Protein AF-D5KRL5-F1 (afdb_monomer)

Structure (mmCIF, N/CA/C/O backbone):
data_AF-D5KRL5-F1
#
_entry.id   AF-D5KRL5-F1
#
loop_
_atom_site.group_PDB
_atom_site.id
_atom_site.type_symbol
_atom_site.label_atom_id
_atom_site.label_alt_id
_atom_site.label_comp_id
_atom_site.label_asym_id
_atom_site.label_entity_id
_atom_site.label_seq_id
_atom_site.pdbx_PDB_ins_code
_atom_site.Cartn_x
_atom_site.Cartn_y
_atom_site.Cartn_z
_atom_site.occupancy
_atom_site.B_iso_or_equiv
_atom_site.auth_seq_id
_atom_site.auth_comp_id
_atom_site.auth_asym_id
_atom_site.auth_atom_id
_atom_site.pdbx_PDB_model_num
ATOM 1 N N . ASP A 1 1 ? -2.201 4.645 -34.490 1.00 85.12 1 ASP A N 1
ATOM 2 C CA . ASP A 1 1 ? -1.502 5.862 -34.034 1.00 85.12 1 ASP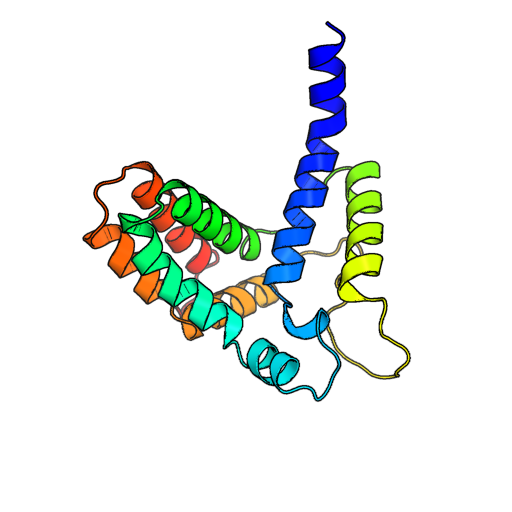 A CA 1
ATOM 3 C C . ASP A 1 1 ? -0.271 5.567 -33.202 1.00 85.12 1 ASP A C 1
ATOM 5 O O . ASP A 1 1 ? -0.235 4.580 -32.475 1.00 85.12 1 ASP A O 1
ATOM 9 N N . ILE A 1 2 ? 0.727 6.450 -33.288 1.00 93.44 2 ILE A N 1
ATOM 10 C CA . ILE A 1 2 ? 1.979 6.373 -32.514 1.00 93.44 2 ILE A CA 1
ATOM 11 C C . ILE A 1 2 ? 1.701 6.413 -31.002 1.00 93.44 2 ILE A C 1
ATOM 13 O O . ILE A 1 2 ? 2.362 5.715 -30.238 1.00 93.44 2 ILE A O 1
ATOM 17 N N . ILE A 1 3 ? 0.695 7.185 -30.577 1.00 94.44 3 ILE A N 1
ATOM 18 C CA . ILE A 1 3 ? 0.317 7.354 -29.166 1.00 94.44 3 ILE A CA 1
ATOM 19 C C . ILE A 1 3 ? -0.094 6.014 -28.542 1.00 94.44 3 ILE A C 1
ATOM 21 O O . ILE A 1 3 ? 0.462 5.628 -27.519 1.00 94.44 3 ILE A O 1
ATOM 25 N N . THR A 1 4 ? -0.988 5.264 -29.191 1.00 93.38 4 THR A N 1
ATOM 26 C CA . THR A 1 4 ? -1.454 3.957 -28.697 1.00 93.38 4 THR A CA 1
ATOM 27 C C . THR A 1 4 ? -0.308 2.950 -28.592 1.00 93.38 4 THR A C 1
ATOM 29 O O . THR A 1 4 ? -0.170 2.268 -27.582 1.00 93.38 4 THR A O 1
ATOM 32 N N . ALA A 1 5 ? 0.579 2.911 -29.592 1.00 92.50 5 ALA A N 1
ATOM 33 C CA . ALA A 1 5 ? 1.736 2.017 -29.575 1.00 92.50 5 ALA A CA 1
ATOM 34 C C . ALA A 1 5 ? 2.735 2.360 -28.452 1.00 92.50 5 ALA A C 1
ATOM 36 O O . ALA A 1 5 ? 3.376 1.470 -27.890 1.00 92.50 5 ALA A O 1
ATOM 37 N N . LEU A 1 6 ? 2.891 3.646 -28.118 1.00 92.88 6 LEU A N 1
ATOM 38 C CA . LEU A 1 6 ? 3.698 4.074 -26.974 1.00 92.88 6 LEU A CA 1
ATOM 39 C C . LEU A 1 6 ? 3.030 3.703 -25.650 1.00 92.88 6 LEU A C 1
ATOM 41 O O . LEU A 1 6 ? 3.707 3.181 -24.767 1.00 92.88 6 LEU A O 1
ATOM 45 N N . GLU A 1 7 ? 1.723 3.921 -25.521 1.00 92.12 7 GLU A N 1
ATOM 46 C CA . GLU A 1 7 ? 0.968 3.590 -24.313 1.00 92.12 7 GLU A CA 1
ATOM 47 C C . GLU A 1 7 ? 1.053 2.092 -23.990 1.00 92.12 7 GLU A C 1
ATOM 49 O O . GLU A 1 7 ? 1.420 1.724 -22.874 1.00 92.12 7 GLU A O 1
ATOM 54 N N . GLU A 1 8 ? 0.831 1.220 -24.976 1.00 89.75 8 GLU A N 1
ATOM 55 C CA . GLU A 1 8 ? 0.940 -0.235 -24.805 1.00 89.75 8 GLU A CA 1
ATOM 56 C C . GLU A 1 8 ? 2.349 -0.675 -24.389 1.00 89.75 8 GLU A C 1
ATOM 58 O O . GLU A 1 8 ? 2.510 -1.556 -23.541 1.00 89.75 8 GLU A O 1
ATOM 63 N N . ARG A 1 9 ? 3.387 -0.035 -24.941 1.00 89.75 9 ARG A N 1
ATOM 64 C CA . ARG A 1 9 ? 4.787 -0.341 -24.610 1.00 89.75 9 ARG A CA 1
ATOM 65 C C . ARG A 1 9 ? 5.206 0.168 -23.234 1.00 89.75 9 ARG A C 1
ATOM 67 O O . ARG A 1 9 ? 6.029 -0.480 -22.587 1.00 89.75 9 ARG A O 1
ATOM 74 N N . LEU A 1 10 ? 4.698 1.322 -22.806 1.00 91.44 10 LEU A N 1
ATOM 75 C CA . LEU A 1 10 ? 5.074 1.967 -21.545 1.00 91.44 10 LEU A CA 1
ATOM 76 C C . LEU A 1 10 ? 4.263 1.447 -20.359 1.00 91.44 10 LEU A C 1
ATOM 78 O O . LEU A 1 10 ? 4.790 1.384 -19.252 1.00 91.44 10 LEU A O 1
ATOM 82 N N . LYS A 1 11 ? 3.017 1.016 -20.576 1.00 89.81 11 LYS A N 1
ATOM 83 C CA . LYS A 1 11 ? 2.135 0.486 -19.529 1.00 89.81 11 LYS A CA 1
ATOM 84 C C . LYS A 1 11 ? 2.803 -0.548 -18.607 1.00 89.81 11 LYS A C 1
ATOM 86 O O . LYS A 1 11 ? 2.749 -0.336 -17.397 1.00 89.81 11 LYS A O 1
ATOM 91 N N . PRO A 1 12 ? 3.471 -1.615 -19.092 1.00 89.00 12 PRO A N 1
ATOM 92 C CA . PRO A 1 12 ? 4.141 -2.568 -18.201 1.00 89.00 12 PRO A CA 1
ATOM 93 C C . PRO A 1 12 ? 5.301 -1.949 -17.407 1.00 89.00 12 PRO A C 1
ATOM 95 O O . PRO A 1 12 ? 5.536 -2.355 -16.272 1.00 89.00 12 PRO A O 1
ATOM 98 N N . LEU A 1 13 ? 5.997 -0.949 -17.960 1.00 91.31 13 LEU A N 1
ATOM 99 C CA . LEU A 1 13 ? 7.085 -0.248 -17.268 1.00 91.31 13 LEU A CA 1
ATOM 100 C C . LEU A 1 13 ? 6.551 0.643 -16.147 1.00 91.31 13 LEU A C 1
ATOM 102 O O . LEU A 1 13 ? 7.075 0.595 -15.041 1.00 91.31 13 LEU A O 1
ATOM 106 N N . VAL A 1 14 ? 5.471 1.384 -16.405 1.00 90.75 14 VAL A N 1
ATOM 107 C CA . VAL A 1 14 ? 4.803 2.210 -15.389 1.00 90.75 14 VAL A CA 1
ATOM 108 C C . VAL A 1 14 ? 4.268 1.336 -14.254 1.00 90.75 14 VAL A C 1
ATOM 110 O O . VAL A 1 14 ? 4.430 1.669 -13.086 1.00 90.75 14 VAL A O 1
ATOM 113 N N . GLN A 1 15 ? 3.671 0.182 -14.572 1.00 88.38 15 GLN A N 1
ATOM 114 C CA . GLN A 1 15 ? 3.228 -0.767 -13.545 1.00 88.38 15 GLN A CA 1
ATOM 115 C C . GLN A 1 15 ? 4.407 -1.327 -12.736 1.00 88.38 15 GLN A C 1
ATOM 117 O O . GLN A 1 15 ? 4.313 -1.423 -11.514 1.00 88.38 15 GLN A O 1
ATOM 122 N N . ALA A 1 16 ? 5.531 -1.637 -13.391 1.00 89.31 16 ALA A N 1
ATOM 123 C CA . ALA A 1 16 ? 6.741 -2.073 -12.703 1.00 89.31 16 ALA A CA 1
ATOM 124 C C . ALA A 1 16 ? 7.302 -0.984 -11.773 1.00 89.31 16 ALA A C 1
ATOM 126 O O . ALA A 1 16 ? 7.646 -1.284 -10.635 1.00 89.31 16 ALA A O 1
ATOM 127 N N . GLU A 1 17 ? 7.347 0.273 -12.206 1.00 89.31 17 GLU A N 1
ATOM 128 C CA . GLU A 1 17 ? 7.802 1.401 -11.385 1.00 89.31 17 GLU A CA 1
ATOM 129 C C . GLU A 1 17 ? 6.891 1.630 -10.172 1.00 89.31 17 GLU A C 1
ATOM 131 O O . GLU A 1 17 ? 7.369 1.688 -9.040 1.00 89.31 17 GLU A O 1
ATOM 136 N N . LEU A 1 18 ? 5.569 1.658 -10.373 1.00 87.00 18 LEU A N 1
ATOM 137 C CA . LEU A 1 18 ? 4.602 1.765 -9.275 1.00 87.00 18 LEU A CA 1
ATOM 138 C C . LEU A 1 18 ? 4.754 0.615 -8.273 1.00 87.00 18 LEU A C 1
ATOM 140 O O . LEU A 1 18 ? 4.630 0.813 -7.068 1.00 87.00 18 LEU A O 1
ATOM 144 N N . SER A 1 19 ? 5.085 -0.580 -8.757 1.00 87.94 19 SER A N 1
ATOM 145 C CA . SER A 1 19 ? 5.295 -1.737 -7.894 1.00 87.94 19 SER A CA 1
ATOM 146 C C . SER A 1 19 ? 6.548 -1.644 -7.014 1.00 87.94 19 SER A C 1
ATOM 148 O O . SER A 1 19 ? 6.578 -2.259 -5.950 1.00 87.94 19 SER A O 1
ATOM 150 N N . VAL A 1 20 ? 7.551 -0.850 -7.414 1.00 89.12 20 VAL A N 1
ATOM 151 C CA . VAL A 1 20 ? 8.723 -0.542 -6.575 1.00 89.12 20 VAL A CA 1
ATOM 152 C C .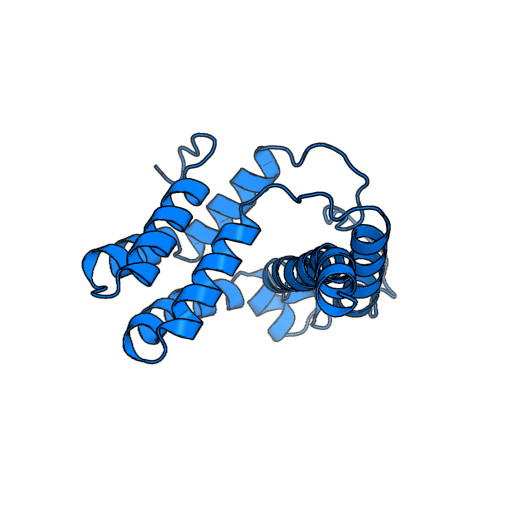 VAL A 1 20 ? 8.310 0.325 -5.393 1.00 89.12 20 VAL A C 1
ATOM 154 O O . VAL A 1 20 ? 8.783 0.097 -4.286 1.00 89.12 20 VAL A O 1
ATOM 157 N N . LEU A 1 21 ? 7.402 1.285 -5.592 1.00 88.31 21 LEU A N 1
ATOM 158 C CA . LEU A 1 21 ? 6.907 2.126 -4.499 1.00 88.31 21 LEU A CA 1
ATOM 159 C C . LEU A 1 21 ? 6.230 1.285 -3.407 1.00 88.31 21 LEU A C 1
ATOM 161 O O . LEU A 1 21 ? 6.416 1.551 -2.223 1.00 88.31 21 LEU A O 1
ATOM 165 N N . VAL A 1 22 ? 5.491 0.247 -3.805 1.00 88.75 22 VAL A N 1
ATOM 166 C CA . VAL A 1 22 ? 4.880 -0.710 -2.873 1.00 88.75 22 VAL A CA 1
ATOM 167 C C . VAL A 1 22 ? 5.952 -1.437 -2.054 1.00 88.75 22 VAL A C 1
ATOM 169 O O . VAL A 1 22 ? 5.815 -1.514 -0.838 1.00 88.75 22 VAL A O 1
ATOM 172 N N . ASP A 1 23 ? 7.038 -1.910 -2.682 1.00 87.06 23 ASP A N 1
ATOM 173 C CA . ASP A 1 23 ? 8.156 -2.540 -1.956 1.00 87.06 23 ASP A CA 1
ATOM 174 C C . ASP A 1 23 ? 8.828 -1.550 -0.989 1.00 87.06 23 ASP A C 1
ATOM 176 O O . ASP A 1 23 ? 9.081 -1.882 0.165 1.00 87.06 23 ASP A O 1
ATOM 180 N N . VAL A 1 24 ? 9.094 -0.321 -1.440 1.00 88.00 24 VAL A N 1
ATOM 181 C CA . VAL A 1 24 ? 9.743 0.721 -0.627 1.00 88.00 24 VAL A CA 1
ATOM 182 C C . VAL A 1 24 ? 8.912 1.052 0.614 1.00 88.00 24 VAL A C 1
ATOM 184 O O . VAL A 1 24 ? 9.462 1.219 1.696 1.00 88.00 24 VAL A O 1
ATOM 187 N N . LEU A 1 25 ? 7.587 1.121 0.480 1.00 88.12 25 LEU A N 1
ATOM 188 C CA . LEU A 1 25 ? 6.691 1.376 1.609 1.00 88.12 25 LEU A CA 1
ATOM 189 C C . LEU A 1 25 ? 6.487 0.151 2.504 1.00 88.12 25 LEU A C 1
ATOM 191 O O . LEU A 1 25 ? 6.084 0.306 3.655 1.00 88.12 25 LEU A O 1
ATOM 195 N N . HIS A 1 26 ? 6.745 -1.052 1.990 1.00 85.19 26 HIS A N 1
ATOM 196 C CA . HIS A 1 26 ? 6.697 -2.277 2.777 1.00 85.19 26 HIS A CA 1
ATOM 197 C C . HIS A 1 26 ? 7.963 -2.463 3.638 1.00 85.19 26 HIS A C 1
ATOM 199 O O . HIS A 1 26 ? 7.868 -2.973 4.759 1.00 85.19 26 HIS A O 1
ATOM 205 N N . TRP A 1 27 ? 9.114 -1.982 3.152 1.00 85.69 27 TRP A N 1
ATOM 206 C CA . TRP A 1 27 ? 10.404 -1.976 3.860 1.00 85.69 27 TRP A CA 1
ATOM 207 C C . TRP A 1 27 ? 11.041 -0.574 3.922 1.00 85.69 27 TRP A C 1
ATOM 209 O O . TRP A 1 27 ? 12.122 -0.352 3.361 1.00 85.69 27 TRP A O 1
ATOM 219 N N . PRO A 1 28 ? 10.392 0.397 4.591 1.00 88.69 28 PRO A N 1
ATOM 220 C CA . PRO A 1 28 ? 10.893 1.768 4.689 1.00 88.69 28 PRO A CA 1
ATOM 221 C C . PRO A 1 28 ? 12.237 1.868 5.427 1.00 88.69 28 PRO A C 1
ATOM 223 O O . PRO A 1 28 ? 13.011 2.787 5.168 1.00 88.69 28 PRO A O 1
ATOM 226 N N . GLU A 1 29 ? 12.548 0.923 6.316 1.00 86.56 29 GLU A N 1
ATOM 227 C CA . GLU A 1 29 ? 13.793 0.864 7.086 1.00 86.56 29 GLU A CA 1
ATOM 228 C C . GLU A 1 29 ? 15.047 0.810 6.201 1.00 86.56 29 GLU A C 1
ATOM 230 O O . GLU A 1 29 ? 16.062 1.411 6.543 1.00 86.56 29 GLU A O 1
ATOM 235 N N . LEU A 1 30 ? 14.959 0.197 5.015 1.00 87.25 30 LEU A N 1
ATOM 236 C CA . LEU A 1 30 ? 16.078 0.065 4.075 1.00 87.25 30 LEU A CA 1
ATOM 237 C C . LEU A 1 30 ? 16.498 1.396 3.428 1.00 87.25 30 LEU A C 1
ATOM 239 O O . LEU A 1 30 ? 17.564 1.473 2.818 1.00 87.25 30 LEU A O 1
ATOM 243 N N . LEU A 1 31 ? 15.680 2.446 3.555 1.00 87.81 31 LEU A N 1
ATOM 244 C CA . LEU A 1 31 ? 16.039 3.799 3.121 1.00 87.81 31 LEU A CA 1
ATOM 245 C C . LEU A 1 31 ? 16.991 4.495 4.103 1.00 87.81 31 LEU A C 1
ATOM 247 O O . LEU A 1 31 ? 17.643 5.479 3.742 1.00 87.81 31 LEU A O 1
ATOM 251 N N . PHE A 1 32 ? 17.063 4.010 5.343 1.00 87.94 32 PHE A N 1
ATOM 252 C CA . PHE A 1 32 ? 17.839 4.610 6.421 1.00 87.94 32 PHE A CA 1
ATOM 253 C C . PHE A 1 32 ? 19.077 3.769 6.745 1.00 87.94 32 PHE A C 1
ATOM 255 O O . PHE A 1 32 ? 19.159 2.584 6.437 1.00 87.94 32 PHE A O 1
ATOM 262 N N . LEU A 1 33 ? 20.073 4.394 7.377 1.00 84.38 33 LEU A N 1
ATOM 263 C CA . LEU A 1 33 ? 21.255 3.676 7.856 1.00 84.38 33 LEU A CA 1
ATOM 264 C C . LEU A 1 33 ? 20.894 2.820 9.078 1.00 84.38 33 LEU A C 1
ATOM 266 O O . LEU A 1 33 ? 20.214 3.305 9.993 1.00 84.38 33 LEU A O 1
ATOM 270 N N . GLU A 1 34 ? 21.389 1.580 9.101 1.00 82.62 34 GLU A N 1
ATOM 271 C CA . GLU A 1 34 ? 21.234 0.654 10.228 1.00 82.62 34 GLU A CA 1
ATOM 272 C C . GLU A 1 34 ? 21.726 1.303 11.533 1.00 82.62 34 GLU A C 1
ATOM 274 O O . GLU A 1 34 ? 22.778 1.944 11.577 1.00 82.62 34 GLU A O 1
ATOM 279 N N . GLY A 1 35 ? 20.932 1.176 12.599 1.00 81.38 35 GLY A N 1
ATOM 280 C CA . GLY A 1 35 ? 21.226 1.769 13.909 1.00 81.38 35 GLY A CA 1
ATOM 281 C C . GLY A 1 35 ? 20.789 3.228 14.091 1.00 81.38 35 GLY A C 1
ATOM 282 O O . GLY A 1 35 ? 20.897 3.751 15.199 1.00 81.38 35 GLY A O 1
ATOM 283 N N . SER A 1 36 ? 20.259 3.893 13.058 1.00 89.25 36 SER A N 1
ATOM 284 C CA . SER A 1 36 ? 19.628 5.210 13.226 1.00 89.25 36 SER A CA 1
ATOM 285 C C . SER A 1 36 ? 18.266 5.112 13.930 1.00 89.25 36 SER A C 1
ATOM 287 O O . SER A 1 36 ? 17.563 4.106 13.826 1.00 89.25 36 SER A O 1
ATOM 289 N N . GLU A 1 37 ? 17.843 6.186 14.603 1.00 90.06 37 GLU A N 1
ATOM 290 C CA . GLU A 1 37 ? 16.507 6.257 15.221 1.00 90.06 37 GLU A CA 1
ATOM 291 C C . GLU A 1 37 ? 15.390 6.084 14.174 1.00 90.06 37 GLU A C 1
ATOM 293 O O . GLU 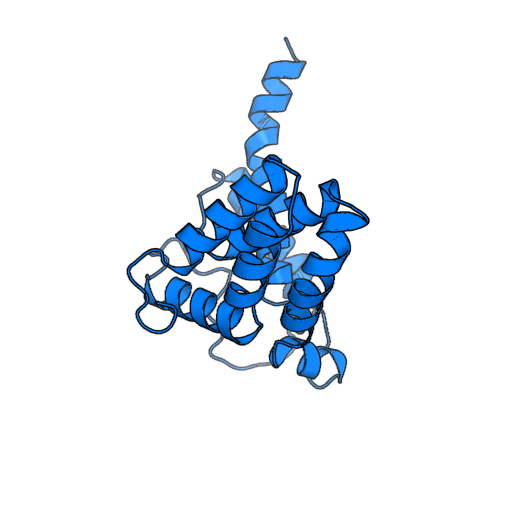A 1 37 ? 14.375 5.436 14.429 1.00 90.06 37 GLU A O 1
ATOM 298 N N . ALA A 1 38 ? 15.599 6.620 12.965 1.00 88.62 38 ALA A N 1
ATOM 299 C CA . ALA A 1 38 ? 14.675 6.465 11.846 1.00 88.62 38 ALA A CA 1
ATOM 300 C C . ALA A 1 38 ? 14.545 5.000 11.403 1.00 88.62 38 ALA A C 1
ATOM 302 O O . ALA A 1 38 ? 13.427 4.539 11.177 1.00 88.62 38 ALA A O 1
ATOM 303 N N . TYR A 1 39 ? 15.661 4.262 11.346 1.00 89.00 39 TYR A N 1
ATOM 304 C CA . TYR A 1 39 ? 15.662 2.828 11.051 1.00 89.00 39 TYR A CA 1
ATOM 305 C C . TYR A 1 39 ? 14.834 2.058 12.087 1.00 89.00 39 TYR A C 1
ATOM 307 O O . TYR A 1 39 ? 13.888 1.368 11.719 1.00 89.00 39 TYR A O 1
ATOM 315 N N . GLN A 1 40 ? 15.104 2.259 13.381 1.00 88.62 40 GLN A N 1
ATOM 316 C CA . GLN A 1 40 ? 14.402 1.560 14.470 1.00 88.62 40 GLN A CA 1
ATOM 317 C C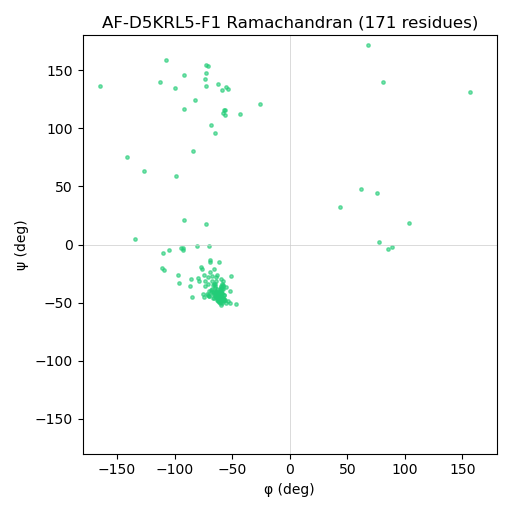 . GLN A 1 40 ? 12.893 1.849 14.485 1.00 88.62 40 GLN A C 1
ATOM 319 O O . GLN A 1 40 ? 12.073 0.952 14.693 1.00 88.62 40 GLN A O 1
ATOM 324 N N . ARG A 1 41 ? 12.496 3.104 14.237 1.00 90.06 41 ARG A N 1
ATOM 325 C CA . ARG A 1 41 ? 11.079 3.494 14.125 1.00 90.06 41 ARG A CA 1
ATOM 326 C C . ARG A 1 41 ? 10.381 2.877 12.912 1.00 90.06 41 ARG A C 1
ATOM 328 O O . ARG A 1 41 ? 9.190 2.593 12.988 1.00 90.06 41 ARG A O 1
ATOM 335 N N . CYS A 1 42 ? 11.088 2.695 11.800 1.00 89.00 42 CYS A N 1
ATOM 336 C CA . CYS A 1 42 ? 10.537 2.048 10.609 1.00 89.00 42 CYS A CA 1
ATOM 337 C C . CYS A 1 42 ? 10.422 0.530 10.793 1.00 89.00 42 CYS A C 1
ATOM 339 O O . CYS A 1 42 ? 9.362 -0.037 10.530 1.00 89.00 42 CYS A O 1
ATOM 341 N N . GLU A 1 43 ? 11.468 -0.100 11.329 1.00 86.50 43 GLU A N 1
ATOM 342 C CA . GLU A 1 43 ? 11.532 -1.540 11.599 1.00 86.50 43 GLU A CA 1
ATOM 343 C C . GLU A 1 43 ? 10.420 -1.982 12.562 1.00 86.50 43 GLU A C 1
ATOM 345 O O . GLU A 1 43 ? 9.709 -2.953 12.305 1.00 86.50 43 GLU A O 1
ATOM 350 N N . SER A 1 44 ? 10.190 -1.206 13.625 1.00 88.50 44 SER A N 1
ATOM 351 C CA . SER A 1 44 ? 9.122 -1.452 14.607 1.00 88.50 44 SER A CA 1
ATOM 352 C C . SER A 1 44 ? 7.695 -1.222 14.088 1.00 88.50 44 SER A C 1
ATOM 354 O O . SER A 1 44 ? 6.754 -1.436 14.846 1.00 88.50 44 SER A O 1
ATOM 356 N N . GLY A 1 45 ? 7.514 -0.800 12.830 1.00 88.12 45 GLY A N 1
ATOM 357 C CA . GLY A 1 45 ? 6.196 -0.544 12.236 1.00 88.12 45 GLY A CA 1
ATOM 358 C C . GLY A 1 45 ? 5.665 0.877 12.443 1.00 88.12 45 GLY A C 1
ATOM 359 O O . GLY A 1 45 ? 4.642 1.235 11.865 1.00 88.12 45 GLY A O 1
ATOM 360 N N . GLY A 1 46 ? 6.386 1.742 13.164 1.00 91.25 46 GLY A N 1
ATOM 361 C CA . GLY A 1 46 ? 5.933 3.097 13.497 1.00 91.25 46 GLY A CA 1
ATOM 362 C C . GLY A 1 46 ? 5.619 3.974 12.280 1.00 91.25 46 GLY A C 1
ATOM 363 O O . GLY A 1 46 ? 4.673 4.761 12.316 1.00 91.25 46 GLY A O 1
ATOM 364 N N . PHE A 1 47 ? 6.356 3.809 11.175 1.00 92.88 47 PHE A N 1
ATOM 365 C CA . PHE A 1 47 ? 6.027 4.473 9.907 1.00 92.88 47 PHE A CA 1
ATOM 366 C C . PHE A 1 47 ? 4.646 4.053 9.385 1.00 92.88 47 PHE A C 1
ATOM 368 O O . PHE A 1 47 ? 3.818 4.903 9.054 1.00 92.88 47 PHE A O 1
ATOM 375 N N . LEU A 1 48 ? 4.392 2.745 9.335 1.00 91.25 48 LEU A N 1
ATOM 376 C CA . LEU A 1 48 ? 3.166 2.179 8.784 1.00 91.25 48 LEU A CA 1
ATOM 377 C C . LEU A 1 48 ? 1.963 2.481 9.684 1.00 91.25 48 LEU A C 1
ATOM 379 O O . LEU A 1 48 ? 0.928 2.904 9.174 1.00 91.25 48 LEU A O 1
ATOM 383 N N . SER A 1 49 ? 2.135 2.399 11.007 1.00 92.69 49 SER A N 1
ATOM 384 C CA . SER A 1 49 ? 1.147 2.859 11.991 1.00 92.69 49 SER A CA 1
ATOM 385 C C . SER A 1 49 ? 0.747 4.309 11.746 1.00 92.69 49 SER A C 1
ATOM 387 O O . SER A 1 49 ? -0.435 4.643 11.650 1.00 92.69 49 SER A O 1
ATOM 389 N N . LYS A 1 50 ? 1.741 5.193 11.573 1.00 93.94 50 LYS A N 1
ATOM 390 C CA . LYS A 1 50 ? 1.482 6.616 11.361 1.00 93.94 50 LYS A CA 1
ATOM 391 C C . LYS A 1 50 ? 0.794 6.878 10.024 1.00 93.94 50 LYS A C 1
ATOM 393 O O . LYS A 1 50 ? -0.097 7.724 9.971 1.00 93.94 50 LYS A O 1
ATOM 398 N N . LEU A 1 51 ? 1.170 6.147 8.974 1.00 93.88 51 LEU A N 1
ATOM 399 C CA . LEU A 1 51 ? 0.526 6.214 7.663 1.00 93.88 51 LEU A CA 1
ATOM 400 C C . LEU A 1 51 ? -0.947 5.790 7.744 1.00 93.88 51 LEU A C 1
ATOM 402 O O . LEU A 1 51 ? -1.815 6.515 7.259 1.00 93.88 51 LEU A O 1
ATOM 406 N N . ILE A 1 52 ? -1.243 4.659 8.391 1.00 93.31 52 ILE A N 1
ATOM 407 C CA . ILE A 1 52 ? -2.611 4.153 8.590 1.00 93.31 52 ILE A CA 1
ATOM 408 C C . ILE A 1 52 ? -3.436 5.161 9.392 1.00 93.31 52 ILE A C 1
ATOM 410 O O . ILE A 1 52 ? -4.527 5.541 8.971 1.00 93.31 52 ILE A O 1
ATOM 414 N N . GLN A 1 53 ? -2.890 5.656 10.503 1.00 92.88 53 GLN A N 1
ATOM 415 C CA . GLN A 1 53 ? -3.573 6.618 11.360 1.00 92.88 53 GLN A CA 1
ATOM 416 C C . GLN A 1 53 ? -3.894 7.916 10.610 1.00 92.88 53 GLN A C 1
ATOM 418 O O . GLN A 1 53 ? -5.016 8.405 10.685 1.00 92.88 53 GLN A O 1
ATOM 423 N N . HIS A 1 54 ? -2.941 8.434 9.831 1.00 94.25 54 HIS A N 1
ATOM 424 C CA . HIS A 1 54 ? -3.144 9.649 9.047 1.00 94.25 54 HIS A CA 1
ATOM 425 C C . HIS A 1 54 ? -4.095 9.445 7.857 1.00 94.25 54 HIS A C 1
ATOM 427 O O . HIS A 1 54 ? -4.794 10.372 7.460 1.00 94.25 54 HIS A O 1
ATOM 433 N N . THR A 1 55 ? -4.187 8.228 7.308 1.00 93.81 55 THR A N 1
ATOM 434 C CA . THR A 1 55 ? -5.110 7.912 6.200 1.00 93.81 55 THR A CA 1
ATOM 435 C C . THR A 1 55 ? -6.569 8.173 6.569 1.00 93.81 55 THR A C 1
ATOM 437 O O . THR A 1 55 ? -7.361 8.547 5.702 1.00 93.81 55 THR A O 1
ATOM 440 N N . LYS A 1 56 ? -6.916 8.042 7.854 1.00 90.69 56 LYS A N 1
ATOM 441 C CA . LYS A 1 56 ? -8.230 8.426 8.371 1.00 90.69 56 LYS A CA 1
ATOM 442 C C . LYS A 1 56 ? -8.491 9.925 8.196 1.00 90.69 56 LYS A C 1
ATOM 444 O O . LYS A 1 56 ? -9.531 10.296 7.665 1.00 90.69 56 LYS A O 1
ATOM 449 N N . ASP A 1 57 ? -7.537 10.774 8.571 1.00 92.38 57 ASP A N 1
ATOM 450 C CA . ASP A 1 57 ? -7.654 12.236 8.445 1.00 92.38 57 ASP A CA 1
ATOM 451 C C . ASP A 1 57 ? -7.678 12.683 6.969 1.00 92.38 57 ASP A C 1
ATOM 453 O O . ASP A 1 57 ? -8.329 13.665 6.595 1.00 9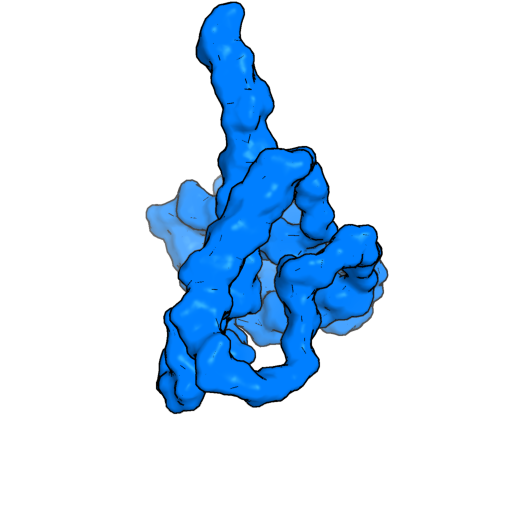2.38 57 ASP A O 1
ATOM 457 N N . LEU A 1 58 ? -6.986 11.935 6.101 1.00 91.94 58 LEU A N 1
ATOM 458 C CA . LEU A 1 58 ? -6.982 12.163 4.653 1.00 91.94 58 LEU A CA 1
ATOM 459 C C . LEU A 1 58 ? -8.342 11.913 4.000 1.00 91.94 58 LEU A C 1
ATOM 461 O O . LEU A 1 58 ? -8.584 12.437 2.916 1.00 91.94 58 LEU A O 1
ATOM 465 N N . MET A 1 59 ? -9.230 11.139 4.632 1.00 91.19 59 MET A N 1
ATOM 466 C CA . MET A 1 59 ? -10.563 10.868 4.092 1.00 91.19 59 MET A CA 1
ATOM 467 C C . MET A 1 59 ? -11.359 12.158 3.861 1.00 91.19 59 MET A C 1
ATOM 469 O O . MET A 1 59 ? -12.070 12.251 2.867 1.00 91.19 59 MET A O 1
ATOM 473 N N . GLU A 1 60 ? -11.236 13.143 4.755 1.00 87.38 60 GLU A N 1
ATOM 474 C CA . GLU A 1 60 ? -11.972 14.411 4.665 1.00 87.38 60 GLU A CA 1
ATOM 475 C C . GLU A 1 60 ? -11.152 15.529 4.012 1.00 87.38 60 GLU A C 1
ATOM 477 O O . GLU A 1 60 ? -11.708 16.380 3.320 1.00 87.38 60 GLU A O 1
ATOM 482 N N . SER A 1 61 ? -9.831 15.535 4.220 1.00 92.19 61 SER A N 1
ATOM 483 C CA . SER A 1 61 ? -8.955 16.604 3.727 1.00 92.19 61 SER A CA 1
ATOM 484 C C . SER A 1 61 ? -8.509 16.398 2.275 1.00 92.19 61 SER A C 1
ATOM 486 O O . SER A 1 61 ? -8.572 17.332 1.476 1.00 92.19 61 SER A O 1
ATOM 488 N N . GLU A 1 62 ? -8.096 15.180 1.903 1.00 94.12 62 GLU A N 1
ATOM 489 C CA . GLU A 1 62 ? -7.564 14.857 0.575 1.00 94.12 62 GLU A CA 1
ATOM 490 C C . GLU A 1 62 ? -8.028 13.477 0.078 1.00 94.12 62 GLU A C 1
ATOM 492 O O . GLU A 1 62 ? -7.259 12.515 -0.019 1.00 94.12 62 GLU A O 1
ATOM 497 N N . GLU A 1 63 ? -9.290 13.389 -0.347 1.00 92.12 63 GLU A N 1
ATOM 498 C CA . GLU A 1 63 ? -9.912 12.136 -0.805 1.00 92.12 63 GLU A CA 1
ATOM 499 C C . GLU A 1 63 ? -9.091 11.394 -1.877 1.00 92.12 63 GLU A C 1
ATOM 501 O O . GLU A 1 63 ? -8.958 10.169 -1.857 1.00 92.12 63 GLU A O 1
ATOM 506 N N . LYS A 1 64 ? -8.497 12.135 -2.825 1.00 93.50 64 LYS A N 1
ATOM 507 C CA . LYS A 1 64 ? -7.672 11.554 -3.898 1.00 93.50 64 LYS A CA 1
ATOM 508 C C . LYS A 1 64 ? -6.406 10.894 -3.358 1.00 93.50 64 LYS A C 1
ATOM 510 O O . LYS A 1 64 ? -5.958 9.902 -3.937 1.00 93.50 64 LYS A O 1
ATOM 515 N N . LEU A 1 65 ? -5.811 11.454 -2.306 1.00 94.19 65 LEU A N 1
ATOM 516 C CA . LEU A 1 65 ? -4.634 10.881 -1.670 1.00 94.19 65 LEU A CA 1
ATOM 517 C C . LEU A 1 65 ? -5.030 9.666 -0.832 1.00 94.19 65 LEU A C 1
ATOM 519 O O . LEU A 1 65 ? -4.391 8.627 -0.971 1.00 94.19 65 LEU A O 1
ATOM 523 N N . CYS A 1 66 ? -6.132 9.749 -0.079 1.00 94.19 66 CYS A N 1
ATOM 524 C CA . CYS A 1 66 ? -6.698 8.620 0.664 1.00 94.19 66 CYS A CA 1
ATOM 525 C C . CYS A 1 66 ? -6.900 7.393 -0.248 1.00 94.19 66 CYS A C 1
ATOM 527 O O . CYS A 1 66 ? -6.362 6.320 0.022 1.00 94.19 66 CYS A O 1
ATOM 529 N N . VAL A 1 67 ? -7.551 7.574 -1.406 1.00 94.50 67 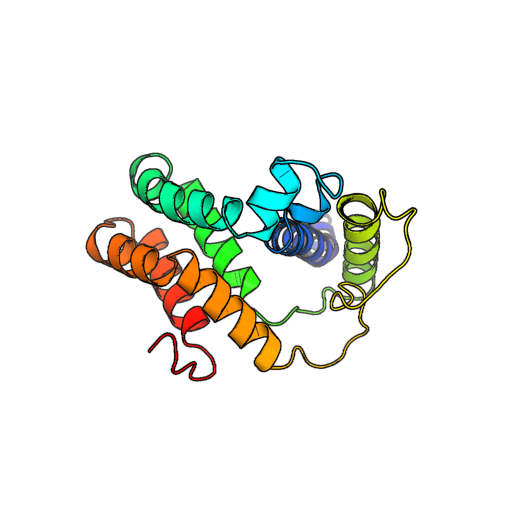VAL A N 1
ATOM 530 C CA . VAL A 1 67 ? -7.735 6.507 -2.411 1.00 94.50 67 VAL A CA 1
ATOM 531 C C . VAL A 1 67 ? -6.401 5.910 -2.870 1.00 94.50 67 VAL A C 1
ATOM 533 O O . VAL A 1 67 ? -6.276 4.692 -2.995 1.00 94.50 67 VAL A O 1
ATOM 536 N N . LYS A 1 68 ? -5.385 6.742 -3.129 1.00 93.06 68 LYS A N 1
ATOM 537 C CA . LYS A 1 68 ? -4.060 6.251 -3.539 1.00 93.06 68 LYS A CA 1
ATOM 538 C C . LYS A 1 68 ? -3.393 5.436 -2.435 1.00 93.06 68 LYS A C 1
ATOM 540 O O . LYS A 1 68 ? -2.834 4.389 -2.740 1.00 93.06 68 LYS A O 1
ATOM 545 N N . VAL A 1 69 ? -3.470 5.880 -1.182 1.00 93.81 69 VAL A N 1
ATOM 546 C CA . VAL A 1 69 ? -2.891 5.150 -0.046 1.00 93.81 69 VAL A CA 1
ATOM 547 C C . VAL A 1 69 ? -3.586 3.801 0.139 1.00 93.81 69 VAL A C 1
ATOM 549 O O . VAL A 1 69 ? -2.902 2.785 0.233 1.00 93.81 69 VAL A O 1
ATOM 552 N N . LEU A 1 70 ? -4.921 3.756 0.083 1.00 94.25 70 LEU A N 1
ATOM 553 C CA . LEU A 1 70 ? -5.683 2.503 0.171 1.00 94.25 70 LEU A CA 1
ATOM 554 C C . LEU A 1 70 ? -5.303 1.511 -0.933 1.00 94.25 70 LEU A C 1
ATOM 556 O O . LEU A 1 70 ? -5.124 0.325 -0.658 1.00 94.25 70 LEU A O 1
ATOM 560 N N . ARG A 1 71 ? -5.116 1.989 -2.169 1.00 92.56 71 ARG A N 1
ATOM 561 C CA . ARG A 1 71 ? -4.638 1.152 -3.281 1.00 92.56 71 ARG A CA 1
ATOM 562 C C . ARG A 1 71 ? -3.245 0.601 -3.033 1.00 92.56 71 ARG A C 1
ATOM 564 O O . ARG A 1 71 ? -3.004 -0.572 -3.295 1.00 92.56 71 ARG A O 1
ATOM 571 N N . THR A 1 72 ? -2.338 1.422 -2.518 1.00 91.75 72 THR A N 1
ATOM 572 C CA . THR A 1 72 ? -0.980 0.983 -2.191 1.00 91.75 72 THR A CA 1
ATOM 573 C C . THR A 1 72 ? -0.989 -0.090 -1.100 1.00 91.75 72 THR A C 1
ATOM 575 O O . THR A 1 72 ? -0.320 -1.107 -1.258 1.00 91.75 72 THR A O 1
ATOM 578 N N . LEU A 1 73 ? -1.790 0.081 -0.040 1.00 92.12 73 LEU A N 1
ATOM 579 C CA . LEU A 1 73 ? -1.948 -0.924 1.021 1.00 92.12 73 LEU A CA 1
ATOM 580 C C . LEU A 1 73 ? -2.512 -2.242 0.473 1.00 92.12 73 LEU A C 1
ATOM 582 O O . LEU A 1 73 ? -1.994 -3.312 0.781 1.00 92.12 73 LEU A O 1
ATOM 586 N N . GLN A 1 74 ? -3.516 -2.177 -0.406 1.00 91.88 74 GLN A N 1
ATOM 587 C CA . GLN A 1 74 ? -4.030 -3.360 -1.100 1.00 91.88 74 GLN A CA 1
ATOM 588 C C . GLN A 1 74 ? -2.952 -4.049 -1.945 1.00 91.88 74 GLN A C 1
ATOM 590 O O . GLN A 1 74 ? -2.876 -5.275 -1.965 1.00 91.88 74 GLN A O 1
ATOM 595 N N . GLN A 1 75 ? -2.113 -3.283 -2.646 1.00 88.88 75 GLN A N 1
ATOM 596 C CA . GLN A 1 75 ? -1.046 -3.832 -3.483 1.00 88.88 75 GLN A CA 1
ATOM 597 C C . GLN A 1 75 ? 0.060 -4.523 -2.679 1.00 88.88 75 GLN A C 1
ATOM 599 O O . GLN A 1 75 ? 0.665 -5.454 -3.206 1.00 88.88 75 GLN A O 1
ATOM 604 N N . MET A 1 76 ? 0.289 -4.140 -1.418 1.00 88.00 76 MET A N 1
ATOM 605 C CA . MET A 1 76 ? 1.202 -4.871 -0.522 1.00 88.00 76 MET A CA 1
ATOM 606 C C . MET A 1 76 ? 0.718 -6.296 -0.228 1.00 88.00 76 MET A C 1
ATOM 608 O O . MET A 1 76 ? 1.531 -7.179 0.027 1.00 88.00 76 MET A O 1
ATOM 612 N N . LEU A 1 77 ? -0.598 -6.518 -0.279 1.00 86.44 77 LEU A N 1
ATOM 613 C CA . LEU A 1 77 ? -1.252 -7.795 0.016 1.00 86.44 77 LEU A CA 1
ATOM 614 C C . LEU A 1 77 ? -1.473 -8.671 -1.225 1.00 86.44 77 LEU A C 1
ATOM 616 O O . LEU A 1 77 ? -1.952 -9.796 -1.114 1.00 86.44 77 LEU A O 1
ATOM 620 N N . LEU A 1 78 ? -1.147 -8.168 -2.417 1.00 82.62 78 LEU A N 1
ATOM 621 C CA . LEU A 1 78 ? -1.311 -8.903 -3.667 1.00 82.62 78 LEU A CA 1
ATOM 622 C C . LEU A 1 78 ? -0.046 -9.684 -4.028 1.00 82.62 78 LEU A C 1
ATOM 624 O O . LEU A 1 78 ? 1.080 -9.222 -3.833 1.00 82.62 78 LEU A O 1
ATOM 628 N N . LYS A 1 79 ? -0.240 -10.851 -4.654 1.00 70.69 79 LYS A N 1
ATOM 629 C CA . LYS A 1 79 ? 0.864 -11.602 -5.262 1.00 70.69 79 LYS A CA 1
ATOM 630 C C . LYS A 1 79 ? 1.558 -10.745 -6.323 1.00 70.69 79 LYS A C 1
ATOM 632 O O . LYS A 1 79 ? 0.892 -10.163 -7.184 1.00 70.69 79 LYS A O 1
ATOM 637 N N . LYS A 1 80 ? 2.895 -10.695 -6.293 1.00 70.50 80 LYS A N 1
ATOM 638 C CA . LYS A 1 80 ? 3.689 -9.942 -7.277 1.00 70.50 80 LYS A CA 1
ATOM 639 C C . LYS A 1 80 ? 3.387 -10.448 -8.694 1.00 70.50 80 LYS A C 1
ATOM 641 O O . LYS A 1 80 ? 3.717 -11.574 -9.060 1.00 70.50 80 LYS A O 1
ATOM 646 N N . THR A 1 81 ? 2.762 -9.598 -9.505 1.00 68.12 81 THR A N 1
ATOM 647 C CA . THR A 1 81 ? 2.527 -9.851 -10.930 1.00 68.12 81 THR A CA 1
ATOM 648 C C . THR A 1 81 ? 3.835 -9.730 -11.714 1.00 68.12 81 THR A C 1
ATOM 650 O O . THR A 1 81 ? 4.725 -8.960 -11.355 1.00 68.12 81 THR A O 1
ATOM 653 N N . LYS A 1 82 ? 3.986 -10.510 -12.791 1.00 73.12 82 LYS A N 1
ATOM 654 C CA . LYS A 1 82 ? 5.142 -10.399 -13.695 1.00 73.12 82 LYS A CA 1
ATOM 655 C C . LYS A 1 82 ? 4.884 -9.263 -14.693 1.00 73.12 82 LYS A C 1
ATOM 657 O O . LYS A 1 82 ? 3.899 -9.312 -15.422 1.00 73.12 82 LYS A O 1
ATOM 662 N N . TYR A 1 83 ? 5.786 -8.282 -14.775 1.00 82.25 83 TYR A N 1
ATOM 663 C CA . TYR A 1 83 ? 5.640 -7.082 -15.626 1.00 82.25 83 TYR A CA 1
ATOM 664 C C . TYR A 1 83 ? 6.266 -7.247 -17.026 1.00 82.25 83 TYR A C 1
ATOM 666 O O . TYR A 1 83 ? 6.627 -6.270 -17.685 1.00 82.25 83 TYR A O 1
ATOM 674 N N . GLY A 1 84 ? 6.448 -8.495 -17.470 1.00 85.19 84 GLY A N 1
ATOM 675 C CA . GLY A 1 84 ? 7.294 -8.840 -18.615 1.00 85.19 84 GLY A CA 1
ATOM 676 C C . GLY A 1 84 ? 8.786 -8.601 -18.345 1.00 85.19 84 GLY A C 1
ATOM 677 O O . GLY A 1 84 ? 9.168 -8.020 -17.329 1.00 85.19 84 GLY A O 1
ATOM 678 N N . ASP A 1 85 ? 9.650 -9.038 -19.261 1.00 86.50 85 ASP A N 1
ATOM 679 C CA . ASP A 1 85 ? 11.106 -9.033 -19.042 1.00 86.50 85 ASP A CA 1
ATOM 680 C C . ASP A 1 85 ? 11.666 -7.629 -18.795 1.00 86.50 85 ASP A C 1
ATOM 682 O O . ASP A 1 85 ? 12.419 -7.411 -17.845 1.00 86.50 85 ASP A O 1
ATOM 686 N N . ARG A 1 86 ? 11.236 -6.646 -19.597 1.00 87.81 86 ARG A N 1
ATOM 687 C CA . ARG A 1 86 ? 11.680 -5.249 -19.455 1.00 87.81 86 ARG A CA 1
ATOM 688 C C . ARG A 1 86 ? 11.206 -4.619 -18.145 1.00 87.81 86 ARG A C 1
ATOM 690 O O . ARG A 1 86 ? 11.979 -3.913 -17.505 1.00 87.81 86 ARG A O 1
ATOM 697 N N . GLY A 1 87 ? 9.961 -4.879 -17.736 1.00 88.44 87 GLY A N 1
ATOM 698 C CA . GLY A 1 87 ? 9.419 -4.375 -16.472 1.00 88.44 87 GLY A CA 1
ATOM 699 C C . GLY A 1 87 ? 10.117 -5.001 -15.266 1.00 88.44 87 GLY A C 1
ATOM 700 O O . GLY A 1 87 ? 10.512 -4.296 -14.343 1.00 88.44 87 GLY A O 1
ATOM 701 N N . ASN A 1 88 ? 10.368 -6.311 -15.309 1.00 87.06 88 ASN A N 1
ATOM 702 C CA . ASN A 1 88 ? 11.102 -7.012 -14.256 1.00 87.06 88 ASN A CA 1
ATOM 703 C C . ASN A 1 88 ? 12.559 -6.525 -14.152 1.00 87.06 88 ASN A C 1
ATOM 705 O O . ASN A 1 88 ? 13.063 -6.332 -13.045 1.00 87.06 88 ASN A O 1
ATOM 709 N N . GLN A 1 89 ? 13.225 -6.272 -15.285 1.00 89.56 89 GLN A N 1
ATOM 710 C CA . GLN A 1 89 ? 14.573 -5.700 -15.307 1.00 89.56 89 GLN A CA 1
ATOM 711 C C . GLN A 1 89 ? 14.603 -4.282 -14.719 1.00 89.56 89 GLN A C 1
ATOM 713 O O . GLN A 1 89 ? 15.474 -3.980 -13.902 1.00 89.56 89 GLN A O 1
ATOM 718 N N . LEU A 1 90 ? 13.634 -3.435 -15.085 1.00 90.62 90 LEU A N 1
ATOM 719 C CA . LEU A 1 90 ? 13.481 -2.093 -14.520 1.00 90.62 90 LEU A CA 1
ATOM 720 C C . LEU A 1 90 ? 13.266 -2.153 -13.002 1.00 90.62 90 LEU A C 1
ATOM 722 O O . LEU A 1 90 ? 13.979 -1.479 -12.263 1.00 90.62 90 LEU A O 1
ATOM 726 N N . ARG A 1 91 ? 12.346 -3.004 -12.526 1.00 89.19 91 ARG A N 1
ATOM 727 C CA . ARG A 1 91 ? 12.077 -3.184 -11.090 1.00 89.19 91 ARG A CA 1
ATOM 728 C C . ARG A 1 91 ? 13.339 -3.596 -10.333 1.00 89.19 91 ARG A C 1
ATOM 730 O O . ARG A 1 91 ? 13.662 -2.984 -9.321 1.00 89.19 91 ARG A O 1
ATOM 737 N N . LYS A 1 92 ? 14.078 -4.586 -10.847 1.00 86.75 92 LYS A N 1
ATOM 738 C CA . LYS A 1 92 ? 15.347 -5.046 -10.262 1.00 86.75 92 LYS A CA 1
ATOM 739 C C . LYS A 1 92 ? 16.359 -3.908 -10.124 1.00 86.75 92 LYS A C 1
ATOM 741 O O . LYS A 1 92 ? 16.932 -3.730 -9.053 1.00 86.75 92 LYS A O 1
ATOM 746 N N . MET A 1 93 ? 16.544 -3.125 -11.184 1.00 89.75 93 MET A N 1
ATOM 747 C CA . MET A 1 93 ? 17.459 -1.984 -11.175 1.00 89.75 93 MET A CA 1
ATOM 748 C C . MET A 1 93 ? 17.035 -0.918 -10.152 1.00 89.75 93 MET A C 1
ATOM 750 O O . MET A 1 93 ? 17.867 -0.437 -9.388 1.00 89.75 93 MET A O 1
ATOM 754 N N . LEU A 1 94 ? 15.749 -0.556 -10.108 1.00 90.44 94 LEU A N 1
ATOM 755 C CA . LEU A 1 94 ? 15.247 0.463 -9.183 1.00 90.44 94 LEU A CA 1
ATOM 756 C C . LEU A 1 94 ? 15.368 0.012 -7.723 1.00 90.44 94 LEU A C 1
ATOM 758 O O . LEU A 1 94 ? 15.874 0.768 -6.900 1.00 90.44 94 LEU A O 1
ATOM 762 N N . LEU A 1 95 ? 14.981 -1.225 -7.400 1.00 87.44 95 LEU A N 1
ATOM 763 C CA . LEU A 1 95 ? 15.124 -1.763 -6.043 1.00 87.44 95 LEU A CA 1
ATOM 764 C C . LEU A 1 95 ? 16.585 -1.786 -5.593 1.00 87.44 95 LEU A C 1
ATOM 766 O O . LEU A 1 95 ? 16.882 -1.424 -4.457 1.00 87.44 95 LEU A O 1
ATOM 770 N N . GLN A 1 96 ? 17.508 -2.153 -6.483 1.00 86.56 96 GLN A N 1
ATOM 771 C CA . GLN A 1 96 ? 18.935 -2.107 -6.179 1.00 86.56 96 GLN A CA 1
ATOM 772 C C . GLN A 1 96 ? 19.404 -0.671 -5.885 1.00 86.56 96 GLN A C 1
ATOM 774 O O . GLN A 1 96 ? 20.113 -0.438 -4.906 1.00 86.56 96 GLN A O 1
ATOM 779 N N . ASN A 1 97 ? 18.960 0.303 -6.679 1.00 87.50 97 ASN A N 1
ATOM 780 C CA . ASN A 1 97 ? 19.345 1.702 -6.508 1.00 87.50 97 ASN A CA 1
ATOM 781 C C . ASN A 1 97 ? 18.777 2.331 -5.226 1.00 87.50 97 ASN A C 1
ATOM 783 O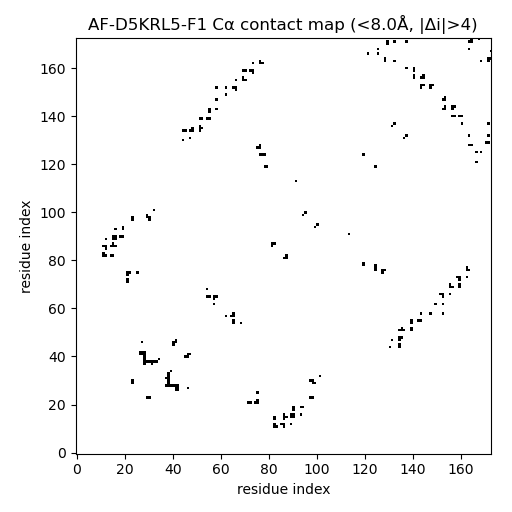 O . ASN A 1 97 ? 19.490 3.075 -4.554 1.00 87.50 97 ASN A O 1
ATOM 787 N N . TYR A 1 98 ? 17.518 2.040 -4.887 1.00 84.31 98 TYR A N 1
ATOM 788 C CA . TYR A 1 98 ? 16.840 2.652 -3.741 1.00 84.31 98 TYR A CA 1
ATOM 789 C C . TYR A 1 98 ? 17.080 1.919 -2.418 1.00 84.31 98 TYR A C 1
ATOM 791 O O . TYR A 1 98 ? 17.193 2.580 -1.392 1.00 84.31 98 TYR A O 1
ATOM 799 N N . LEU A 1 99 ? 17.172 0.585 -2.426 1.00 80.31 99 LEU A N 1
ATOM 800 C CA . LEU A 1 99 ? 17.205 -0.227 -1.200 1.00 80.31 99 LEU A CA 1
ATOM 801 C C . LEU A 1 99 ? 18.562 -0.898 -0.937 1.00 80.31 99 LEU A C 1
ATOM 803 O O . LEU A 1 99 ? 18.830 -1.304 0.189 1.00 80.31 99 LEU A O 1
ATOM 807 N N . GLN A 1 100 ? 19.425 -1.063 -1.948 1.00 68.25 100 GLN A N 1
ATOM 808 C CA . GLN A 1 100 ? 20.674 -1.835 -1.803 1.00 68.25 100 GLN A CA 1
ATOM 809 C C . GLN A 1 100 ? 21.950 -0.988 -1.828 1.00 68.25 100 GLN A C 1
ATOM 811 O O . GLN A 1 100 ? 23.020 -1.504 -1.504 1.00 68.25 100 GLN A O 1
ATOM 816 N N . ASN A 1 101 ? 21.875 0.313 -2.125 1.00 54.88 101 ASN A N 1
ATOM 817 C CA . ASN A 1 101 ? 23.058 1.166 -2.301 1.00 54.88 101 ASN A CA 1
ATOM 818 C C . ASN A 1 101 ? 23.812 1.516 -0.990 1.00 54.88 101 ASN A C 1
ATOM 820 O O . ASN A 1 101 ? 24.587 2.471 -0.944 1.00 54.88 101 ASN A O 1
ATOM 824 N N . ARG A 1 102 ? 23.582 0.764 0.098 1.00 52.78 102 ARG A N 1
ATOM 825 C CA . ARG A 1 102 ? 24.241 0.929 1.408 1.00 52.78 102 ARG A CA 1
ATOM 826 C C . ARG A 1 102 ? 24.728 -0.377 2.052 1.00 52.78 102 ARG A C 1
ATOM 828 O O . ARG A 1 102 ? 25.250 -0.325 3.160 1.00 52.78 102 ARG A O 1
ATOM 835 N N . LYS A 1 103 ? 24.632 -1.541 1.392 1.00 46.84 103 LYS A N 1
ATOM 836 C CA . LYS A 1 103 ? 25.172 -2.799 1.948 1.00 46.84 103 LYS A CA 1
ATOM 837 C C . LYS A 1 103 ? 26.663 -2.955 1.648 1.00 46.84 103 LYS A C 1
ATOM 839 O O . LYS A 1 103 ? 27.066 -3.712 0.773 1.00 46.84 103 LYS A O 1
ATOM 844 N N . SER A 1 104 ? 27.486 -2.278 2.441 1.00 37.91 104 SER A N 1
ATOM 845 C CA . SER A 1 104 ? 28.827 -2.759 2.777 1.00 37.91 104 SER A CA 1
ATOM 846 C C . SER A 1 104 ? 28.790 -3.422 4.154 1.00 37.91 104 SER A C 1
ATOM 848 O O . SER A 1 104 ? 29.446 -2.930 5.064 1.00 37.91 104 SER A O 1
ATOM 850 N N . SER A 1 105 ? 27.982 -4.465 4.371 1.00 33.81 105 SER A N 1
ATOM 851 C CA . SER A 1 105 ? 28.029 -5.269 5.605 1.00 33.81 105 SER A CA 1
ATOM 852 C C . SER A 1 105 ? 27.287 -6.601 5.462 1.00 33.81 105 SER A C 1
ATOM 854 O O . SER A 1 105 ? 26.220 -6.697 4.868 1.00 33.81 105 SER A O 1
ATOM 856 N N . THR A 1 106 ? 27.945 -7.625 5.982 1.00 46.19 106 THR A N 1
ATOM 857 C CA . THR A 1 106 ? 27.667 -9.064 6.010 1.00 46.19 106 THR A CA 1
ATOM 858 C C . THR A 1 106 ? 26.499 -9.447 6.937 1.00 46.19 106 THR A C 1
ATOM 860 O O . THR A 1 106 ? 26.353 -8.823 7.981 1.00 46.19 106 THR A O 1
ATOM 863 N N . ARG A 1 107 ? 25.821 -10.578 6.633 1.00 40.81 107 ARG A N 1
ATOM 864 C CA . ARG A 1 107 ? 24.688 -11.254 7.340 1.00 40.81 107 ARG A CA 1
ATOM 865 C C . ARG A 1 107 ? 23.313 -10.638 7.051 1.00 40.81 107 ARG A C 1
ATOM 867 O O . ARG A 1 107 ? 23.194 -9.432 6.980 1.00 40.81 107 ARG A O 1
ATOM 874 N N . GLY A 1 108 ? 22.215 -11.362 6.864 1.00 43.56 108 GLY A N 1
ATOM 875 C CA . GLY A 1 108 ? 21.841 -12.772 7.000 1.00 43.56 108 GLY A CA 1
ATOM 876 C C . GLY A 1 108 ? 20.311 -12.755 7.190 1.00 43.56 108 GLY A C 1
ATOM 877 O O . GLY A 1 108 ? 19.833 -11.927 7.955 1.00 43.56 108 GLY A O 1
ATOM 878 N N . ASP A 1 109 ? 19.564 -13.572 6.444 1.00 37.94 109 ASP A N 1
ATOM 879 C CA . ASP A 1 109 ? 18.120 -13.839 6.630 1.00 37.94 109 ASP A CA 1
ATOM 880 C C . ASP A 1 109 ? 17.111 -12.676 6.499 1.00 37.94 109 ASP A C 1
ATOM 882 O O . ASP A 1 109 ? 16.169 -12.557 7.278 1.00 37.94 109 ASP A O 1
ATOM 886 N N . LEU A 1 110 ? 17.224 -11.866 5.442 1.00 42.56 110 LEU A N 1
ATOM 887 C CA . LEU A 1 110 ? 16.064 -11.133 4.907 1.00 42.56 110 LEU A CA 1
ATOM 888 C C . LEU A 1 110 ? 15.542 -11.898 3.683 1.00 42.56 110 LEU A C 1
ATOM 890 O O . LEU A 1 110 ? 16.373 -12.287 2.855 1.00 42.56 110 LEU A O 1
ATOM 894 N N . PRO A 1 111 ? 14.219 -12.121 3.528 1.00 43.25 111 PRO A N 1
ATOM 895 C CA . PRO A 1 111 ? 13.681 -12.713 2.311 1.00 43.25 111 PRO A CA 1
ATOM 896 C C . PRO A 1 111 ? 14.118 -11.840 1.140 1.00 43.25 111 PRO A C 1
ATOM 898 O O . PRO A 1 111 ? 13.803 -10.651 1.083 1.00 43.25 111 PRO A O 1
ATOM 901 N N . ASP A 1 112 ? 14.930 -12.419 0.260 1.00 44.56 112 ASP A N 1
ATOM 902 C CA . ASP A 1 112 ? 15.565 -11.703 -0.832 1.00 44.56 112 ASP A CA 1
ATOM 903 C C . ASP A 1 112 ? 14.475 -11.043 -1.696 1.00 44.56 112 ASP A C 1
ATOM 905 O O . ASP A 1 112 ? 13.688 -11.754 -2.331 1.00 44.56 112 ASP A O 1
ATOM 909 N N . PRO A 1 113 ? 14.403 -9.698 -1.778 1.00 46.84 113 PRO A N 1
ATOM 910 C CA . PRO A 1 113 ? 13.476 -9.043 -2.695 1.00 46.84 113 PRO A CA 1
ATOM 911 C C . PRO A 1 113 ? 13.779 -9.407 -4.160 1.00 46.84 113 PRO A C 1
ATOM 913 O O . PRO A 1 113 ? 12.949 -9.166 -5.038 1.00 46.84 113 PRO A O 1
ATOM 916 N N . MET A 1 114 ? 14.969 -9.972 -4.412 1.00 46.06 114 MET A N 1
ATOM 917 C CA . MET A 1 114 ? 15.479 -10.441 -5.696 1.00 46.06 114 MET A CA 1
ATOM 918 C C . MET A 1 114 ? 15.195 -11.929 -5.976 1.00 46.06 114 MET A C 1
ATOM 920 O O . MET A 1 114 ? 15.539 -12.410 -7.059 1.00 46.06 114 MET A O 1
ATOM 924 N N . GLY A 1 115 ? 14.579 -12.651 -5.032 1.00 40.19 115 GLY A N 1
ATOM 925 C CA . GLY A 1 115 ? 14.290 -14.079 -5.132 1.00 40.19 115 GLY A CA 1
ATOM 926 C C . GLY A 1 115 ? 13.468 -14.419 -6.373 1.00 40.19 115 GLY A C 1
ATOM 927 O O . GLY A 1 115 ? 12.301 -14.058 -6.513 1.00 40.19 115 GLY A O 1
ATOM 928 N N . THR A 1 116 ? 14.115 -15.115 -7.299 1.00 38.34 116 THR A N 1
ATOM 929 C CA . THR A 1 116 ? 13.561 -15.703 -8.514 1.00 38.34 116 THR A CA 1
ATOM 930 C C . THR A 1 116 ? 12.220 -16.391 -8.277 1.00 38.34 116 THR A C 1
ATOM 932 O O . THR A 1 116 ? 12.188 -17.444 -7.659 1.00 38.34 116 THR A O 1
ATOM 935 N N . GLY A 1 117 ? 11.146 -15.837 -8.846 1.00 43.50 117 GLY A N 1
ATOM 936 C CA . GLY A 1 117 ? 10.059 -16.581 -9.496 1.00 43.50 117 GLY A CA 1
ATOM 937 C C . GLY A 1 117 ? 9.498 -17.840 -8.826 1.00 43.50 117 GLY A C 1
ATOM 938 O O . GLY A 1 117 ? 9.063 -18.725 -9.558 1.00 43.50 117 GLY A O 1
ATOM 939 N N . LEU A 1 118 ? 9.476 -17.922 -7.502 1.00 38.00 118 LEU A N 1
ATOM 940 C CA . LEU A 1 118 ? 8.837 -19.000 -6.761 1.00 38.00 118 LEU A CA 1
ATOM 941 C C . LEU A 1 118 ? 7.651 -18.409 -6.016 1.00 38.00 118 LEU A C 1
ATOM 943 O O . LEU A 1 118 ? 7.710 -17.258 -5.584 1.00 38.00 118 LEU A O 1
ATOM 947 N N . ASP A 1 119 ? 6.561 -19.170 -6.007 1.00 44.41 119 ASP A N 1
ATOM 948 C CA . ASP A 1 119 ? 5.290 -18.870 -5.363 1.00 44.41 119 ASP A CA 1
ATOM 949 C C . ASP A 1 119 ? 5.456 -17.920 -4.180 1.00 44.41 119 ASP A C 1
ATOM 951 O O . ASP A 1 119 ? 6.184 -18.202 -3.232 1.00 44.41 119 ASP A O 1
ATOM 955 N N . GLN A 1 120 ? 4.785 -16.770 -4.236 1.00 53.97 120 GLN A N 1
ATOM 956 C CA . GLN A 1 120 ? 4.603 -15.989 -3.027 1.00 53.97 120 GLN A CA 1
ATOM 957 C C . GLN A 1 120 ? 3.724 -16.841 -2.113 1.00 53.97 120 GLN A C 1
ATOM 959 O O . GLN A 1 120 ? 2.502 -16.902 -2.297 1.00 53.97 120 GLN A O 1
ATOM 964 N N . ASP A 1 121 ? 4.390 -17.573 -1.220 1.00 69.00 121 ASP A N 1
ATOM 965 C CA . ASP A 1 121 ? 3.764 -18.485 -0.284 1.00 69.00 121 ASP A CA 1
ATOM 966 C C . ASP A 1 121 ? 2.734 -17.705 0.516 1.00 69.00 121 ASP A C 1
ATOM 968 O O . ASP A 1 121 ? 2.986 -16.590 0.985 1.00 69.00 121 ASP A O 1
ATOM 972 N N . TRP A 1 122 ? 1.556 -18.300 0.683 1.00 73.75 122 TRP A N 1
ATOM 973 C CA . TRP A 1 122 ? 0.485 -17.732 1.500 1.00 73.75 122 TRP A CA 1
ATOM 974 C C . TRP A 1 122 ? 0.971 -17.333 2.898 1.00 73.75 122 TRP A C 1
ATOM 976 O O . TRP A 1 122 ? 0.458 -16.374 3.459 1.00 73.75 122 TRP A O 1
ATOM 986 N N . SER A 1 123 ? 2.020 -17.985 3.411 1.00 76.19 123 SER A N 1
ATOM 987 C CA . SER A 1 123 ? 2.695 -17.609 4.655 1.00 76.19 123 SER A CA 1
ATOM 988 C C . SER A 1 123 ? 3.266 -16.186 4.646 1.00 76.19 123 SER A C 1
ATOM 990 O O . SER A 1 123 ? 3.205 -15.509 5.668 1.00 76.19 123 SER A O 1
ATOM 992 N N . VAL A 1 124 ? 3.826 -15.715 3.526 1.00 81.19 124 VAL A N 1
ATOM 993 C CA . VAL A 1 124 ? 4.376 -14.352 3.416 1.00 81.19 124 VAL A CA 1
ATOM 994 C C . VAL A 1 124 ? 3.241 -13.335 3.386 1.00 81.19 124 VAL A C 1
ATOM 996 O O . VAL A 1 124 ? 3.310 -12.322 4.074 1.00 81.19 124 VAL A O 1
ATOM 999 N N . ILE A 1 125 ? 2.177 -13.627 2.631 1.00 84.38 125 ILE A N 1
ATOM 1000 C CA . ILE A 1 125 ? 0.988 -12.766 2.573 1.00 84.38 125 ILE A CA 1
ATOM 1001 C C . ILE A 1 125 ? 0.332 -12.688 3.951 1.00 84.38 125 ILE A C 1
ATOM 1003 O O . ILE A 1 125 ? 0.067 -11.584 4.413 1.00 84.38 125 ILE A O 1
ATOM 1007 N N . ALA A 1 126 ? 0.153 -13.821 4.635 1.00 85.62 126 ALA A N 1
ATOM 1008 C CA . ALA A 1 126 ? -0.393 -13.869 5.987 1.00 85.62 126 ALA A CA 1
ATOM 1009 C C . ALA A 1 126 ? 0.440 -13.028 6.964 1.00 85.62 126 ALA A C 1
ATOM 1011 O O . ALA A 1 126 ? -0.110 -12.196 7.677 1.00 85.62 126 ALA A O 1
ATOM 1012 N N . ALA A 1 127 ? 1.773 -13.139 6.930 1.00 87.25 127 ALA A N 1
ATOM 1013 C CA . ALA A 1 127 ? 2.642 -12.304 7.760 1.00 87.25 127 ALA A CA 1
ATOM 1014 C C . ALA A 1 127 ? 2.478 -10.800 7.462 1.00 87.25 127 ALA A C 1
ATOM 1016 O O . ALA A 1 127 ? 2.437 -9.983 8.385 1.00 87.25 127 ALA A O 1
ATOM 1017 N N . THR A 1 128 ? 2.348 -10.412 6.187 1.00 88.44 128 THR A N 1
ATOM 1018 C CA . THR A 1 128 ? 2.080 -9.017 5.803 1.00 88.44 128 THR A CA 1
ATOM 1019 C C . THR A 1 128 ? 0.697 -8.549 6.262 1.00 88.44 128 THR A C 1
ATOM 1021 O O . THR A 1 128 ? 0.584 -7.423 6.747 1.00 88.44 128 THR A O 1
ATOM 1024 N N . GLN A 1 129 ? -0.334 -9.393 6.147 1.00 90.56 129 GLN A N 1
ATOM 1025 C CA . GLN A 1 129 ? -1.683 -9.112 6.645 1.00 90.56 129 GLN A CA 1
ATOM 1026 C C . GLN A 1 129 ? -1.655 -8.852 8.156 1.00 90.56 129 GLN A C 1
ATOM 1028 O O . GLN A 1 129 ? -2.122 -7.803 8.593 1.00 90.56 129 GLN A O 1
ATOM 1033 N N . CYS A 1 130 ? -1.025 -9.734 8.940 1.00 90.44 130 CYS A N 1
ATOM 1034 C CA . CYS A 1 130 ? -0.934 -9.586 10.395 1.00 90.44 130 CYS A CA 1
ATOM 1035 C C . CYS A 1 130 ? -0.112 -8.357 10.802 1.00 90.44 130 CYS A C 1
ATOM 1037 O O . CYS A 1 130 ? -0.467 -7.660 11.750 1.00 90.44 130 CYS A O 1
ATOM 1039 N N . ARG A 1 131 ? 0.966 -8.034 10.069 1.00 90.62 131 ARG A N 1
ATOM 1040 C CA . ARG A 1 131 ? 1.728 -6.794 10.294 1.00 90.62 131 ARG A CA 1
ATOM 1041 C C . ARG A 1 131 ? 0.842 -5.570 10.069 1.00 90.62 131 ARG A C 1
ATOM 1043 O O . ARG A 1 131 ? 0.815 -4.690 10.917 1.00 90.62 131 ARG A O 1
ATOM 1050 N N . LEU A 1 132 ? 0.108 -5.515 8.958 1.00 91.75 132 LEU A N 1
ATOM 1051 C CA . LEU A 1 132 ? -0.804 -4.406 8.668 1.00 91.75 132 LEU A CA 1
ATOM 1052 C C . LEU A 1 132 ? -1.918 -4.285 9.711 1.00 91.75 132 LEU A C 1
ATOM 1054 O O . LEU A 1 132 ? -2.243 -3.172 10.128 1.00 91.75 132 LEU A O 1
ATOM 1058 N N . ASP A 1 133 ? -2.479 -5.410 10.146 1.00 93.38 133 ASP A N 1
ATOM 1059 C CA . ASP A 1 133 ? -3.514 -5.429 11.174 1.00 93.38 133 ASP A CA 1
ATOM 1060 C C . ASP A 1 133 ? -2.996 -4.922 12.527 1.00 93.38 133 ASP A C 1
ATOM 1062 O O . ASP A 1 133 ? -3.604 -4.031 13.121 1.00 93.38 133 ASP A O 1
ATOM 1066 N N . LYS A 1 134 ? -1.806 -5.372 12.946 1.00 92.50 134 LYS A N 1
ATOM 1067 C CA . LYS A 1 134 ? -1.122 -4.882 14.152 1.00 92.50 134 LYS A CA 1
ATOM 1068 C C . LYS A 1 134 ? -0.924 -3.363 14.135 1.00 92.50 134 LYS A C 1
ATOM 1070 O O . LYS A 1 134 ? -1.055 -2.718 15.174 1.00 92.50 134 LYS A O 1
ATOM 1075 N N . GLU A 1 135 ? -0.648 -2.789 12.965 1.00 92.88 135 GLU A N 1
ATOM 1076 C CA . GLU A 1 135 ? -0.515 -1.338 12.792 1.00 92.88 135 GLU A CA 1
ATOM 1077 C C . GLU A 1 135 ? -1.864 -0.594 12.676 1.00 92.88 135 GLU A C 1
ATOM 1079 O O . GLU A 1 135 ? -1.890 0.636 12.593 1.00 92.88 135 GLU A O 1
ATOM 1084 N N . GLY A 1 136 ? -2.993 -1.310 12.715 1.00 93.44 136 GLY A N 1
ATOM 1085 C CA . GLY A 1 136 ? -4.344 -0.756 12.808 1.00 93.44 136 GLY A CA 1
ATOM 1086 C C . GLY A 1 136 ? -5.153 -0.767 11.509 1.00 93.44 136 GLY A C 1
ATOM 1087 O O . GLY A 1 136 ? -6.134 -0.025 11.411 1.00 93.44 136 GLY A O 1
ATOM 1088 N N . ALA A 1 137 ? -4.779 -1.572 10.509 1.00 94.19 137 ALA A N 1
ATOM 1089 C CA . ALA A 1 137 ? -5.465 -1.594 9.214 1.00 94.19 137 ALA A CA 1
ATOM 1090 C C . ALA A 1 137 ? -6.957 -1.966 9.320 1.00 94.19 137 ALA A C 1
ATOM 1092 O O . ALA A 1 137 ? -7.789 -1.299 8.704 1.00 94.19 137 ALA A O 1
ATOM 1093 N N . THR A 1 138 ? -7.327 -2.954 10.142 1.00 93.62 138 THR A N 1
ATOM 1094 C CA . THR A 1 138 ? -8.738 -3.345 10.334 1.00 93.62 138 THR A CA 1
ATOM 1095 C C . THR A 1 138 ? -9.555 -2.220 10.962 1.00 93.62 138 THR A C 1
ATOM 1097 O O . THR A 1 138 ? -10.661 -1.916 10.513 1.00 93.62 138 THR A O 1
ATOM 1100 N N . LYS A 1 139 ? -8.982 -1.514 11.945 1.00 94.69 139 LYS A N 1
ATOM 1101 C CA . LYS A 1 139 ? -9.625 -0.342 12.551 1.00 94.69 139 LYS A CA 1
ATOM 1102 C C . LYS A 1 139 ? -9.834 0.781 11.535 1.00 94.69 139 LYS A C 1
ATOM 1104 O O . LYS A 1 139 ? -10.914 1.362 11.496 1.00 94.69 139 LYS A O 1
ATOM 1109 N N . LEU A 1 140 ? -8.831 1.056 10.698 1.00 95.44 140 LEU A N 1
ATOM 1110 C CA . LEU A 1 140 ? -8.951 2.029 9.612 1.00 95.44 140 LEU A CA 1
ATOM 1111 C C . LEU A 1 140 ? -10.089 1.652 8.655 1.00 95.44 140 LEU A C 1
ATOM 1113 O O . LEU A 1 140 ? -10.905 2.504 8.321 1.00 95.44 140 LEU A O 1
ATOM 1117 N N . VAL A 1 141 ? -10.170 0.388 8.233 1.00 95.56 141 VAL A N 1
ATOM 1118 C CA . VAL A 1 141 ? -11.234 -0.101 7.342 1.00 95.56 141 VAL A CA 1
ATOM 1119 C C . VAL A 1 141 ? -12.618 0.123 7.957 1.00 95.56 141 VAL A C 1
ATOM 1121 O O . VAL A 1 141 ? -13.484 0.693 7.292 1.00 95.56 141 VAL A O 1
ATOM 1124 N N . CYS A 1 142 ? -12.819 -0.251 9.224 1.00 94.75 142 CYS A N 1
ATOM 1125 C CA . CYS A 1 142 ? -14.078 -0.016 9.935 1.00 94.75 142 CYS A CA 1
ATOM 1126 C C . CYS A 1 142 ? -14.439 1.476 9.994 1.00 94.75 142 CYS A C 1
ATOM 1128 O O . CYS A 1 142 ? -15.573 1.855 9.691 1.00 94.75 142 CYS A O 1
ATOM 1130 N N . ASP A 1 143 ? -13.474 2.329 10.341 1.00 94.31 143 ASP A N 1
ATOM 1131 C CA . ASP A 1 143 ? -13.679 3.776 10.440 1.00 94.31 143 ASP A CA 1
ATOM 1132 C C . ASP A 1 143 ? -14.046 4.390 9.078 1.00 94.31 143 ASP A C 1
ATOM 1134 O O . ASP A 1 143 ? -14.986 5.180 8.985 1.00 94.31 143 ASP A O 1
ATOM 1138 N N . LEU A 1 144 ? -13.349 4.001 8.005 1.00 94.12 144 LEU A N 1
ATOM 1139 C CA . LEU A 1 144 ? -13.607 4.511 6.659 1.00 94.12 144 LEU A CA 1
ATOM 1140 C C . LEU A 1 144 ? -14.974 4.071 6.130 1.00 94.12 144 LEU A C 1
ATOM 1142 O O . LEU A 1 144 ? -15.714 4.907 5.624 1.00 94.12 144 LEU A O 1
ATOM 1146 N N . ILE A 1 145 ? -15.344 2.796 6.276 1.00 94.06 145 ILE A N 1
ATOM 1147 C CA . ILE A 1 145 ? -16.633 2.265 5.794 1.00 94.06 145 ILE A CA 1
ATOM 1148 C C . ILE A 1 145 ? -17.811 2.938 6.505 1.00 94.06 145 ILE A C 1
ATOM 1150 O O . ILE A 1 145 ? -18.833 3.211 5.880 1.00 94.06 145 ILE A O 1
ATOM 1154 N N . THR A 1 146 ? -17.675 3.207 7.805 1.00 93.44 146 THR A N 1
ATOM 1155 C CA . THR A 1 146 ? -18.743 3.810 8.617 1.00 93.44 146 THR A CA 1
ATOM 1156 C C . THR A 1 146 ? -18.858 5.321 8.445 1.00 93.44 146 THR A C 1
ATOM 1158 O O . THR A 1 146 ? -19.951 5.864 8.602 1.00 93.44 146 THR A O 1
ATOM 1161 N N . SER A 1 147 ? -17.755 6.003 8.128 1.00 91.81 147 SER A N 1
ATOM 1162 C CA . SER A 1 147 ? -17.694 7.470 8.152 1.00 91.81 147 SER A CA 1
ATOM 1163 C C . SER A 1 147 ? -17.617 8.111 6.764 1.00 91.81 147 SER A C 1
ATOM 1165 O O . SER A 1 147 ? -17.961 9.285 6.615 1.00 91.81 147 SER A O 1
ATOM 1167 N N . THR A 1 148 ? -17.180 7.380 5.733 1.00 91.44 148 THR A N 1
ATOM 1168 C CA . THR A 1 148 ? -17.018 7.954 4.393 1.00 91.44 148 THR A CA 1
ATOM 1169 C C . THR A 1 148 ? -18.356 8.187 3.693 1.00 91.44 148 THR A C 1
ATOM 1171 O O . THR A 1 148 ? -19.277 7.377 3.761 1.00 91.44 148 THR A O 1
ATOM 1174 N N . LYS A 1 149 ? -18.444 9.295 2.951 1.00 90.38 149 LYS A N 1
ATOM 1175 C CA . LYS A 1 149 ? -19.539 9.575 2.001 1.00 90.38 149 LYS A CA 1
ATOM 1176 C C . LYS A 1 149 ? -19.100 9.397 0.548 1.00 90.38 149 LYS A C 1
ATOM 1178 O O . LYS A 1 149 ? -19.912 9.534 -0.364 1.00 90.38 149 LYS A O 1
ATOM 1183 N N . ASN A 1 150 ? -17.813 9.129 0.327 1.00 93.00 150 ASN A N 1
ATOM 1184 C CA . ASN A 1 150 ? -17.231 9.011 -0.996 1.00 93.00 150 ASN A CA 1
ATOM 1185 C C . ASN A 1 150 ? -17.270 7.552 -1.453 1.00 93.00 150 ASN A C 1
ATOM 1187 O O . ASN A 1 150 ? -16.604 6.690 -0.879 1.00 93.00 150 ASN A O 1
ATOM 1191 N N . GLU A 1 151 ? -18.009 7.286 -2.529 1.00 93.69 151 GLU A N 1
ATOM 1192 C CA . GLU A 1 151 ? -18.185 5.933 -3.064 1.00 93.69 151 GLU A CA 1
ATOM 1193 C C . GLU A 1 151 ? -16.853 5.263 -3.439 1.00 93.69 151 GLU A C 1
ATOM 1195 O O . GLU A 1 151 ? -16.681 4.065 -3.227 1.00 93.69 151 GLU A O 1
ATOM 1200 N N . LYS A 1 152 ? -15.870 6.025 -3.937 1.00 94.50 152 LYS A N 1
ATOM 1201 C CA . LYS A 1 152 ? -14.561 5.462 -4.296 1.00 94.50 152 LYS A CA 1
ATOM 1202 C C . LYS A 1 152 ? -13.772 5.051 -3.064 1.00 94.50 152 LYS A C 1
ATOM 1204 O O . LYS A 1 152 ? -13.193 3.974 -3.068 1.00 94.50 152 LYS A O 1
ATOM 1209 N N . ILE A 1 153 ? -13.749 5.880 -2.018 1.00 94.25 153 ILE A N 1
ATOM 1210 C CA . ILE A 1 153 ? -13.079 5.517 -0.760 1.00 94.25 153 ILE A CA 1
ATOM 1211 C C . ILE A 1 153 ? -13.741 4.271 -0.182 1.00 94.25 153 ILE A C 1
ATOM 1213 O O . ILE A 1 153 ? -13.039 3.323 0.145 1.00 94.25 153 ILE A O 1
ATOM 1217 N N . PHE A 1 154 ? -15.075 4.225 -0.162 1.00 95.75 154 PHE A N 1
ATOM 1218 C CA . PHE A 1 154 ? -15.823 3.058 0.294 1.00 95.75 154 PHE A CA 1
ATOM 1219 C C . PHE A 1 154 ? -15.430 1.780 -0.465 1.00 95.75 154 PHE A C 1
ATOM 1221 O O . PHE A 1 154 ? -15.085 0.775 0.154 1.00 95.75 154 PHE A O 1
ATOM 1228 N N . GLN A 1 155 ? -15.416 1.820 -1.802 1.00 95.81 155 GLN A N 1
ATOM 1229 C CA . GLN A 1 155 ? -15.017 0.677 -2.631 1.00 95.81 155 GLN A CA 1
ATOM 1230 C C . GLN A 1 155 ? -13.582 0.215 -2.340 1.00 95.81 155 GLN A C 1
ATOM 1232 O O . GLN A 1 155 ? -13.334 -0.985 -2.229 1.00 95.81 155 GLN A O 1
ATOM 1237 N N . GLU A 1 156 ? -12.642 1.146 -2.181 1.00 95.56 156 GLU A N 1
ATOM 1238 C CA . GLU A 1 156 ? -11.242 0.825 -1.879 1.00 95.56 156 GLU A CA 1
ATOM 1239 C C . GLU A 1 156 ? -11.064 0.304 -0.442 1.00 95.56 156 GLU A C 1
ATOM 1241 O O . GLU A 1 156 ? -10.249 -0.587 -0.210 1.00 95.56 156 GLU A O 1
ATOM 1246 N N . SER A 1 157 ? -11.848 0.790 0.524 1.00 95.62 157 SER A N 1
ATOM 1247 C CA . SER A 1 157 ? -11.865 0.264 1.894 1.00 95.62 157 SER A CA 1
ATOM 1248 C C . SER A 1 157 ? -12.381 -1.173 1.940 1.00 95.62 157 SER A C 1
ATOM 1250 O O . SER A 1 157 ? -11.769 -2.021 2.588 1.00 95.62 157 SER A O 1
ATOM 1252 N N . ILE A 1 158 ? -13.454 -1.477 1.202 1.00 95.69 158 ILE A N 1
ATOM 1253 C CA . ILE A 1 158 ? -13.959 -2.848 1.051 1.00 95.69 158 ILE A CA 1
ATOM 1254 C C . ILE A 1 158 ? -12.923 -3.726 0.337 1.00 95.69 158 ILE A C 1
ATOM 1256 O O . ILE A 1 158 ? -12.668 -4.851 0.763 1.00 95.69 158 ILE A O 1
ATOM 1260 N N . GLY A 1 159 ? -12.276 -3.206 -0.710 1.00 94.94 159 GLY A N 1
ATOM 1261 C CA . GLY A 1 159 ? -11.187 -3.892 -1.406 1.00 94.94 159 GLY A CA 1
ATOM 1262 C C . GLY A 1 159 ? -10.033 -4.263 -0.473 1.00 94.94 159 GLY A C 1
ATOM 1263 O O . GLY A 1 159 ? -9.546 -5.392 -0.519 1.00 94.94 159 GLY A O 1
ATOM 1264 N N . LEU A 1 160 ? -9.636 -3.350 0.418 1.00 94.62 160 LEU A N 1
ATOM 1265 C CA . LEU A 1 160 ? -8.626 -3.609 1.444 1.00 94.62 160 LEU A CA 1
ATOM 1266 C C . LEU A 1 160 ? -9.077 -4.673 2.450 1.00 94.62 160 LEU A C 1
ATOM 1268 O O . LEU A 1 160 ? -8.305 -5.586 2.731 1.00 94.62 160 LEU A O 1
ATOM 1272 N N . ALA A 1 161 ? -10.324 -4.609 2.925 1.00 94.38 161 ALA A N 1
ATOM 1273 C CA . ALA A 1 161 ? -10.891 -5.604 3.837 1.00 94.38 161 ALA A CA 1
ATOM 1274 C C . ALA A 1 161 ? -10.830 -7.023 3.250 1.00 94.38 161 ALA A C 1
ATOM 1276 O O . ALA A 1 161 ? -10.363 -7.957 3.898 1.00 94.38 161 ALA A O 1
ATOM 1277 N N . ILE A 1 162 ? -11.241 -7.169 1.985 1.00 93.00 162 ILE A N 1
ATOM 1278 C CA . ILE A 1 162 ? -11.208 -8.452 1.273 1.00 93.00 162 ILE A CA 1
ATOM 1279 C C . ILE A 1 162 ? -9.777 -8.992 1.207 1.00 93.00 162 ILE A C 1
ATOM 1281 O O . ILE A 1 162 ? -9.571 -10.181 1.410 1.00 93.00 162 ILE A O 1
ATOM 1285 N N . ARG A 1 163 ? -8.781 -8.136 0.943 1.00 91.12 163 ARG A N 1
ATOM 1286 C CA . ARG A 1 163 ? -7.372 -8.556 0.836 1.00 91.12 163 ARG A CA 1
ATOM 1287 C C . ARG A 1 163 ? -6.739 -8.894 2.180 1.00 91.12 163 ARG A C 1
ATOM 1289 O O . ARG A 1 163 ? -5.865 -9.755 2.222 1.00 91.12 163 ARG A O 1
ATOM 1296 N N . LEU A 1 164 ? -7.168 -8.243 3.259 1.00 90.88 164 LEU A N 1
ATOM 1297 C CA . LEU A 1 164 ? -6.733 -8.577 4.617 1.00 90.88 164 LEU A CA 1
ATOM 1298 C C . LEU A 1 164 ? -7.237 -9.956 5.056 1.00 90.88 164 LEU A C 1
ATOM 1300 O O . LEU A 1 164 ? -6.516 -10.670 5.738 1.00 90.88 164 LEU A O 1
ATOM 1304 N N . LEU A 1 165 ? -8.438 -10.342 4.621 1.00 90.06 165 LEU A N 1
ATOM 1305 C CA . LEU A 1 165 ? -9.063 -11.625 4.959 1.00 90.06 165 LEU A CA 1
ATOM 1306 C C . LEU A 1 165 ? -8.811 -12.729 3.917 1.00 90.06 165 LEU A C 1
ATOM 1308 O O . LEU A 1 165 ? -9.250 -13.869 4.102 1.00 90.06 165 LEU A O 1
ATOM 1312 N N . ASP A 1 166 ? -8.131 -12.406 2.815 1.00 87.38 166 ASP A N 1
ATOM 1313 C CA . ASP A 1 166 ? -7.879 -13.348 1.727 1.00 87.38 166 ASP A CA 1
ATOM 1314 C C . ASP A 1 166 ? -7.031 -14.527 2.222 1.00 87.38 166 ASP A C 1
ATOM 1316 O O . ASP A 1 166 ? -6.097 -14.352 3.005 1.00 87.38 166 ASP A O 1
ATOM 1320 N N . GLY A 1 167 ? -7.375 -15.739 1.788 1.00 81.56 167 GLY A N 1
ATOM 1321 C CA . GLY A 1 167 ? -6.744 -16.970 2.277 1.00 81.56 167 GLY A CA 1
ATOM 1322 C C . GLY A 1 167 ? -7.215 -17.454 3.657 1.00 81.56 167 GLY A C 1
ATOM 1323 O O . GLY A 1 167 ? -6.729 -18.487 4.111 1.00 81.56 167 GLY A O 1
ATOM 1324 N N . GLY A 1 168 ? -8.178 -16.778 4.300 1.00 80.19 168 GLY A N 1
ATOM 1325 C CA . GLY A 1 168 ? -8.800 -17.246 5.546 1.00 80.19 168 GLY A CA 1
ATOM 1326 C C . GLY A 1 168 ? -7.924 -17.055 6.785 1.00 80.19 168 GLY A C 1
ATOM 1327 O O . GLY A 1 168 ? -7.798 -17.968 7.597 1.00 80.19 168 GLY A O 1
ATOM 1328 N N . ASN A 1 169 ? -7.303 -15.882 6.918 1.00 82.69 169 ASN A N 1
ATOM 1329 C CA . ASN A 1 169 ? -6.458 -15.552 8.062 1.00 82.69 169 ASN A CA 1
ATOM 1330 C C . ASN A 1 169 ? -7.288 -15.405 9.354 1.00 82.69 169 ASN A C 1
ATOM 1332 O O . ASN A 1 169 ? -7.941 -14.384 9.570 1.00 82.69 169 ASN A O 1
ATOM 1336 N N . THR A 1 170 ? -7.252 -16.426 10.215 1.00 85.56 170 THR A N 1
ATOM 1337 C CA . THR A 1 170 ? -8.041 -16.495 11.458 1.00 85.56 170 THR A CA 1
ATOM 1338 C C . THR A 1 170 ? -7.605 -15.507 12.534 1.00 85.56 170 THR A C 1
ATOM 1340 O O . THR A 1 170 ? -8.335 -15.331 13.498 1.00 85.56 170 THR A O 1
ATOM 1343 N N . GLU A 1 171 ? -6.419 -14.900 12.427 1.00 86.12 171 GLU A N 1
ATOM 1344 C CA . GLU A 1 171 ? -5.991 -13.873 13.387 1.00 86.12 171 GLU A CA 1
ATOM 1345 C C . GLU A 1 171 ? -6.721 -12.542 13.163 1.00 86.12 171 GLU A C 1
ATOM 1347 O O . GLU A 1 171 ? -6.876 -11.770 14.104 1.00 86.12 171 GLU A O 1
ATOM 1352 N N . ILE A 1 172 ? -7.171 -12.289 11.928 1.00 86.88 172 ILE A N 1
ATOM 1353 C CA . ILE A 1 172 ? -7.837 -11.040 11.528 1.00 86.88 172 ILE A CA 1
ATOM 1354 C C . ILE A 1 172 ? -9.371 -11.174 11.560 1.00 86.88 172 ILE A C 1
ATOM 1356 O O . ILE A 1 172 ? -10.064 -10.168 11.713 1.00 86.88 172 ILE A O 1
ATOM 1360 N N . GLN A 1 173 ? -9.901 -12.393 11.386 1.00 82.94 173 GLN A N 1
ATOM 1361 C CA . GLN A 1 173 ? -11.342 -12.702 11.448 1.00 82.94 173 GLN A CA 1
ATOM 1362 C C . GLN A 1 173 ? -11.939 -12.470 12.839 1.00 82.94 173 GLN A C 1
ATOM 1364 O O . GLN A 1 173 ? -13.058 -11.908 12.884 1.00 82.94 173 GLN A O 1
#

Organism: Sus scrofa (NCBI:txid9823)

Secondary structure (DSSP, 8-state):
-HHHHHHHHHHHHHHHHHHHHHHHHH-GGGGS-TTSHHHHHHHTTHHHHHHHHHHHHHHHH-HHHHHHHHHHHHHHTS-----HHHHHHHHHHHHIIIIITT--S-------TT--S----HHHHHHHHHHHHHTTHHHHHHHHHHH---HHHHHHHHHHHHHHSTT--TTT-

InterPro domains:
  IPR015925 Ryanodine/Inositol 1,4,5-trisphosphate receptor [PTHR45816] (1-173)

Nearest PDB structures (foldseek):
  8tkg-assembly1_A  TM=9.815E-01  e=5.830E-16  Homo sapiens
  8tla-assembly1_B  TM=9.860E-01  e=4.180E-16  Homo sapiens
  8tla-assembly1_C  TM=9.765E-01  e=4.597E-16  Homo sapiens
  7t3r-assembly1_D  TM=9.753E-01  e=8.132E-16  Homo sapiens
  8tla-assembly1_D  T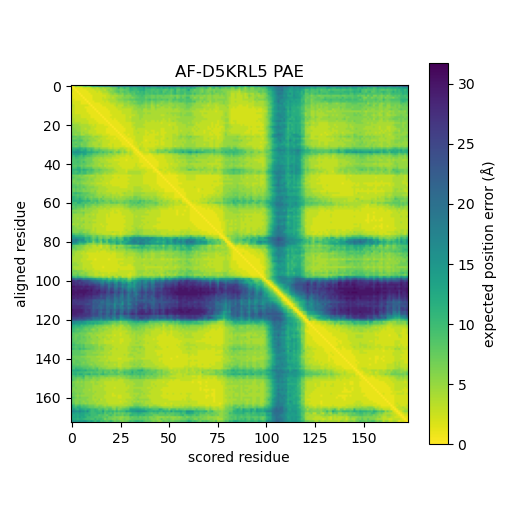M=9.775E-01  e=2.669E-15  Homo sapiens

pLDDT: mean 83.86, std 15.51, range [33.81, 95.81]

Mean predicted aligned error: 7.85 Å

Sequence (173 aa):
DIITALEERLKPLVQAELSVLVDVLHWPELLFLEGSEAYQRCESGGFLSKLIQHTKDLMESEEKLCVKVLRTLQQMLLKKTKYGDRGNQLRKMLLQNYLQNRKSSTRGDLPDPMGTGLDQDWSVIAATQCRLDKEGATKLVCDLITSTKNEKIFQESIGLAIRLLDGGNTEIQ

Solvent-accessible surface area (backbone atoms only — not comparable to full-atom values): 9903 Å² total; per-residue (Å²): 111,72,65,60,59,49,49,68,65,42,49,39,42,54,52,21,54,56,5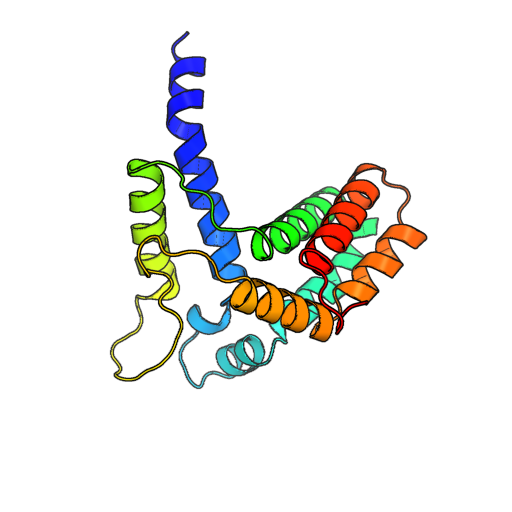0,45,55,38,51,46,71,73,47,53,28,52,71,42,60,86,88,37,71,68,17,54,39,31,68,73,38,50,53,58,26,50,51,48,60,47,40,61,60,24,55,81,77,38,51,74,57,27,44,51,50,40,50,44,59,39,54,65,55,46,78,87,77,84,37,52,74,68,12,48,52,50,34,54,53,50,49,42,64,64,53,48,78,75,73,88,70,87,85,80,94,67,87,58,93,80,62,75,94,61,79,81,47,67,68,59,44,50,52,52,35,52,52,43,42,76,42,39,47,61,59,46,34,55,51,44,60,74,66,56,89,48,67,65,51,38,53,41,34,52,52,32,53,54,50,52,46,54,93,68,44,74,92,80,108

Radius of gyration: 17.41 Å; Cα contacts (8 Å, |Δi|>4): 150; chains: 1; bounding box: 48×36×49 Å

Foldseek 3Di:
DVVVVVCVVCVLQVVLVLLLVLVCQLQVLLQDDPPDPSNVCVVVCVSLLVLLVVLLVCLPVPVPVNLVSLVSLLSNLDDDDDSPPVSLVSNVVVCCVRRVPPPPDDDDDDPPPNDPDDDPPVVVSLVSLVSNVVSPLLVSLVSQCVPHPDPSSNVSSVSSVCSSCPPNNPVSD